Protein AF-A0A3D1ERZ8-F1 (afdb_monomer_lite)

Secondary structure (DSSP, 8-state):
-HHHHHHHHT-----------S-GGGHHHHSSSTTSTTHHHHHHHHHHHTT--

pLDDT: mean 93.05, std 5.46, range [77.94, 98.12]

Structure (mmCIF, N/CA/C/O backbone):
data_AF-A0A3D1ERZ8-F1
#
_entry.id   AF-A0A3D1ERZ8-F1
#
loop_
_atom_site.group_PDB
_atom_site.id
_atom_site.type_symbol
_atom_site.label_atom_id
_atom_site.label_alt_id
_atom_site.label_comp_id
_atom_site.label_asym_id
_atom_site.label_entity_id
_atom_site.label_seq_id
_atom_site.pdbx_PDB_ins_code
_atom_site.Cartn_x
_atom_site.Cartn_y
_atom_site.Cartn_z
_atom_site.occupancy
_atom_site.B_iso_or_equiv
_atom_site.auth_seq_id
_atom_site.auth_comp_id
_atom_site.auth_asym_id
_atom_site.auth_atom_id
_atom_site.pdbx_PDB_model_num
ATOM 1 N N . ARG A 1 1 ? -7.789 -3.547 -5.530 1.00 89.12 1 ARG A N 1
ATOM 2 C CA . ARG A 1 1 ? -8.414 -4.745 -4.909 1.00 89.12 1 ARG A CA 1
ATOM 3 C C . ARG A 1 1 ? -8.354 -4.816 -3.378 1.00 89.12 1 ARG A C 1
ATOM 5 O O . ARG A 1 1 ? -9.404 -4.695 -2.773 1.00 89.12 1 ARG A O 1
ATOM 12 N N . ALA A 1 2 ? -7.206 -5.042 -2.718 1.00 95.62 2 ALA A N 1
ATOM 13 C CA . ALA A 1 2 ? -7.186 -5.229 -1.249 1.00 95.62 2 ALA A CA 1
ATOM 14 C C . ALA A 1 2 ? -7.751 -4.015 -0.478 1.00 95.62 2 ALA A C 1
ATOM 16 O O . ALA A 1 2 ? -8.584 -4.172 0.405 1.00 95.62 2 ALA A O 1
ATOM 17 N N . GLN A 1 3 ? -7.378 -2.804 -0.900 1.00 96.12 3 GLN A N 1
ATOM 18 C CA . GLN A 1 3 ? -7.907 -1.549 -0.355 1.00 96.12 3 GLN A CA 1
ATOM 19 C C . GLN A 1 3 ? -9.404 -1.340 -0.610 1.00 96.12 3 GLN A C 1
ATOM 21 O O . GLN A 1 3 ? -10.073 -0.747 0.223 1.00 96.12 3 GLN A O 1
ATOM 26 N N . GLU A 1 4 ? -9.935 -1.820 -1.741 1.00 95.81 4 GLU A N 1
ATOM 27 C CA . GLU A 1 4 ? -11.382 -1.761 -2.006 1.00 95.81 4 GLU A CA 1
ATOM 28 C C . GLU A 1 4 ? -12.132 -2.638 -1.011 1.00 95.81 4 GLU A C 1
ATOM 30 O O . GLU A 1 4 ? -13.081 -2.178 -0.398 1.00 95.81 4 GLU A O 1
ATOM 35 N N . ILE A 1 5 ? -11.660 -3.869 -0.789 1.00 97.25 5 ILE A N 1
ATOM 36 C CA . ILE A 1 5 ? -12.275 -4.784 0.180 1.00 97.25 5 ILE A CA 1
ATOM 37 C C . ILE A 1 5 ? -12.234 -4.171 1.584 1.00 97.25 5 ILE A C 1
ATOM 39 O O . ILE A 1 5 ? -13.225 -4.226 2.308 1.00 97.25 5 ILE A O 1
ATOM 43 N N . ALA A 1 6 ? -11.106 -3.565 1.958 1.00 97.69 6 ALA A N 1
ATOM 44 C CA . ALA A 1 6 ? -10.974 -2.875 3.231 1.00 97.69 6 ALA A CA 1
ATOM 45 C C . ALA A 1 6 ? -11.949 -1.700 3.373 1.00 97.69 6 ALA A C 1
ATOM 47 O O . ALA A 1 6 ? -12.612 -1.593 4.401 1.00 97.69 6 ALA A O 1
ATOM 48 N N . ALA A 1 7 ? -12.095 -0.875 2.333 1.00 97.06 7 ALA A N 1
ATOM 49 C CA . ALA A 1 7 ? -13.050 0.230 2.315 1.00 97.06 7 ALA A CA 1
ATOM 50 C C . ALA A 1 7 ? -14.505 -0.263 2.400 1.00 97.06 7 ALA A C 1
ATOM 52 O O . ALA A 1 7 ? -15.281 0.242 3.205 1.00 97.06 7 ALA A O 1
ATOM 53 N N . GLU A 1 8 ? -14.867 -1.277 1.609 1.00 97.81 8 GLU A N 1
ATOM 54 C CA . GLU A 1 8 ? -16.223 -1.844 1.553 1.00 97.81 8 GLU A CA 1
ATOM 55 C C . GLU A 1 8 ? -16.655 -2.486 2.881 1.00 97.81 8 GLU A C 1
ATOM 57 O O . GLU A 1 8 ? -17.847 -2.525 3.180 1.00 97.81 8 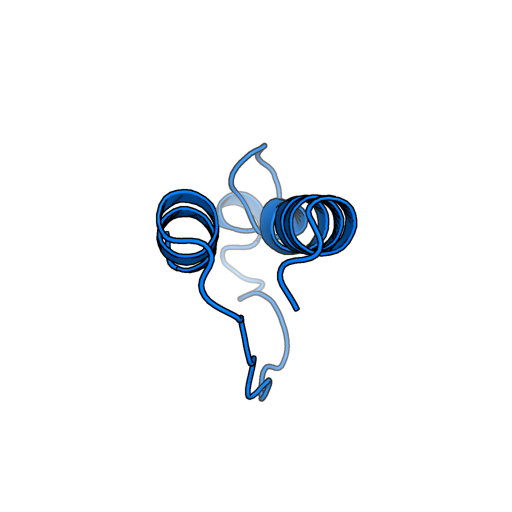GLU A O 1
ATOM 62 N N . ASN A 1 9 ? -15.703 -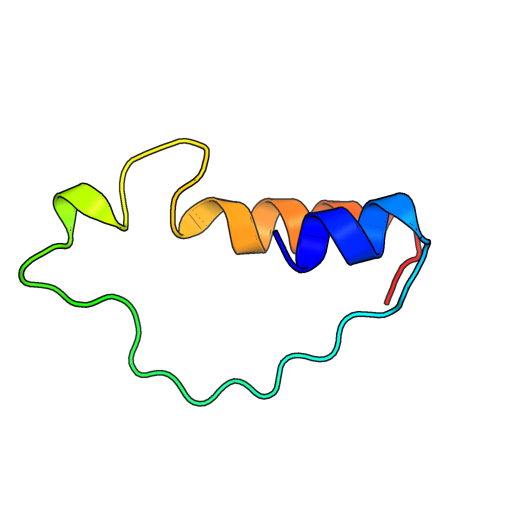2.982 3.679 1.00 98.00 9 ASN A N 1
ATOM 63 C CA . ASN A 1 9 ? -15.977 -3.728 4.912 1.00 98.00 9 ASN A CA 1
ATOM 64 C C . ASN A 1 9 ? -15.502 -3.010 6.188 1.00 98.00 9 ASN A C 1
ATOM 66 O O . ASN A 1 9 ? -15.629 -3.569 7.276 1.00 98.00 9 ASN A O 1
ATOM 70 N N . GLY A 1 10 ? -14.936 -1.804 6.079 1.00 97.31 10 GLY A N 1
ATOM 71 C CA . GLY A 1 10 ? -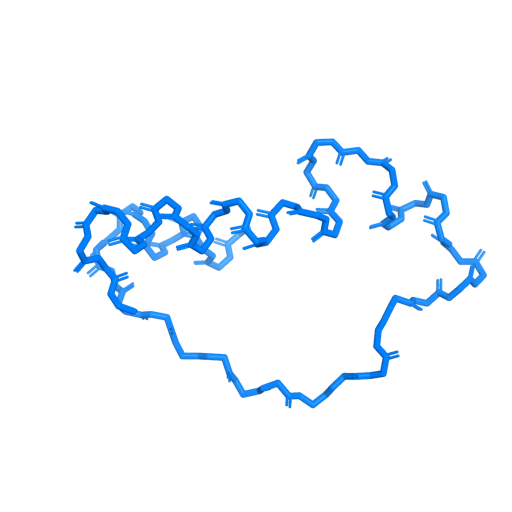14.376 -1.071 7.219 1.00 97.31 10 GLY A CA 1
ATOM 72 C C . GLY A 1 10 ? -13.223 -1.802 7.919 1.00 97.31 10 GLY A C 1
ATOM 73 O O . GLY A 1 10 ? -13.105 -1.732 9.142 1.00 97.31 10 GLY A O 1
ATOM 74 N N . LEU A 1 11 ? -12.405 -2.550 7.172 1.00 98.12 11 LEU A N 1
ATOM 75 C CA . LEU A 1 11 ? -11.321 -3.358 7.736 1.00 98.12 11 LEU A CA 1
ATOM 76 C C . LEU A 1 11 ? -10.005 -2.571 7.780 1.00 98.12 11 LEU A C 1
ATOM 78 O O . LEU A 1 11 ? -9.622 -1.996 6.759 1.00 98.12 11 LEU A O 1
ATOM 82 N N . PRO A 1 12 ? -9.264 -2.613 8.902 1.00 97.50 12 PRO A N 1
ATOM 83 C CA . PRO A 1 12 ? -7.930 -2.038 8.961 1.00 97.50 12 PRO A CA 1
ATOM 84 C C . PRO A 1 12 ? -6.952 -2.661 7.955 1.00 97.50 12 PRO A C 1
ATOM 86 O O . PRO A 1 12 ? -7.011 -3.864 7.677 1.00 97.50 12 PRO A O 1
ATOM 89 N N . CYS A 1 13 ? -6.017 -1.862 7.443 1.00 97.44 13 CYS A N 1
ATOM 90 C CA . CYS A 1 13 ? -5.003 -2.277 6.477 1.00 97.44 13 CYS A CA 1
ATOM 91 C C . CYS A 1 13 ? -3.594 -2.206 7.065 1.00 97.44 13 CYS A C 1
ATOM 93 O O . CYS A 1 13 ? -3.023 -1.133 7.226 1.00 97.44 13 CYS A O 1
ATOM 95 N N . VAL A 1 14 ? -2.966 -3.365 7.260 1.00 96.56 14 VAL A N 1
ATOM 96 C CA . VAL A 1 14 ? -1.547 -3.449 7.626 1.00 96.56 14 VAL A CA 1
ATOM 97 C C . VAL A 1 14 ? -0.736 -3.916 6.422 1.00 96.56 14 VAL A C 1
ATOM 99 O O . VAL A 1 14 ? -0.968 -5.002 5.892 1.00 96.56 14 VAL A O 1
ATOM 102 N N . TYR A 1 15 ? 0.236 -3.106 6.003 1.00 95.38 15 TYR A N 1
ATOM 103 C CA . TYR A 1 15 ? 1.148 -3.432 4.908 1.00 95.38 15 TYR A CA 1
ATOM 104 C C . TYR A 1 15 ? 2.499 -3.871 5.474 1.00 95.38 15 TYR A C 1
ATOM 106 O O . TYR A 1 15 ? 3.209 -3.079 6.090 1.00 95.38 15 TYR A O 1
ATOM 114 N N . LEU A 1 16 ? 2.880 -5.125 5.232 1.00 96.81 16 LEU A N 1
ATOM 115 C CA . LEU A 1 16 ? 4.242 -5.603 5.474 1.00 96.81 16 LEU A CA 1
ATOM 116 C C . LEU A 1 16 ? 5.079 -5.300 4.230 1.00 96.81 16 LEU A C 1
ATOM 118 O O . LEU A 1 16 ? 5.183 -6.121 3.321 1.00 96.81 16 LEU A O 1
ATOM 122 N N . VAL A 1 17 ? 5.574 -4.066 4.141 1.00 94.94 17 VAL A N 1
ATOM 123 C CA . VAL A 1 17 ? 6.261 -3.583 2.940 1.00 94.94 17 VAL A CA 1
ATOM 124 C C . VAL A 1 17 ? 7.701 -4.087 2.917 1.00 94.94 17 VAL A C 1
ATOM 126 O O . VAL A 1 17 ? 8.530 -3.645 3.705 1.00 94.94 17 VAL A O 1
ATOM 129 N N . ASP A 1 18 ? 7.989 -4.960 1.958 1.00 97.25 18 ASP A N 1
ATOM 130 C CA . ASP A 1 18 ? 9.338 -5.345 1.546 1.00 97.25 18 ASP A CA 1
ATOM 131 C C . ASP A 1 18 ? 9.394 -5.310 0.011 1.00 97.25 18 ASP A C 1
ATOM 133 O O . ASP A 1 18 ? 9.042 -6.271 -0.674 1.00 97.25 18 ASP A O 1
ATOM 137 N N . SER A 1 19 ? 9.678 -4.131 -0.551 1.00 92.69 19 SER A N 1
ATOM 138 C CA . SER A 1 19 ? 9.642 -3.904 -1.999 1.00 92.69 19 SER A CA 1
ATOM 139 C C . SER A 1 19 ? 10.690 -2.889 -2.445 1.00 92.69 19 SER A C 1
ATOM 141 O O . SER A 1 19 ? 10.823 -1.818 -1.855 1.00 92.69 19 SER A O 1
ATOM 143 N N . GLY A 1 20 ? 11.385 -3.207 -3.543 1.00 94.44 20 GLY A N 1
ATOM 144 C CA . GLY A 1 20 ? 12.309 -2.305 -4.241 1.00 94.44 20 GLY A CA 1
ATOM 145 C C . GLY A 1 20 ? 11.636 -1.331 -5.220 1.00 94.44 20 GLY A C 1
ATOM 146 O O . GLY A 1 20 ? 12.335 -0.586 -5.903 1.00 94.44 20 GLY A O 1
ATOM 147 N N . GLY A 1 21 ? 10.301 -1.336 -5.312 1.00 91.31 21 GLY A N 1
ATOM 148 C CA . GLY A 1 21 ? 9.526 -0.479 -6.213 1.00 91.31 21 GLY A CA 1
ATOM 149 C C . GLY A 1 21 ? 8.947 -1.212 -7.427 1.00 91.31 21 GLY A C 1
ATOM 150 O O . GLY A 1 21 ? 8.725 -2.421 -7.406 1.00 91.31 21 GLY A O 1
ATOM 151 N N . ALA A 1 22 ? 8.641 -0.454 -8.482 1.00 90.56 22 ALA A N 1
ATOM 152 C CA . ALA A 1 22 ? 8.049 -0.979 -9.709 1.00 90.56 22 ALA A CA 1
ATOM 153 C C . ALA A 1 22 ? 9.088 -1.669 -10.615 1.00 90.56 22 ALA A C 1
ATOM 155 O O . ALA A 1 22 ? 10.253 -1.272 -10.665 1.00 90.56 22 ALA A O 1
ATOM 156 N N . PHE A 1 23 ? 8.658 -2.670 -11.390 1.00 93.62 23 PHE A N 1
ATOM 157 C CA . PHE A 1 23 ? 9.513 -3.339 -12.371 1.00 93.62 23 PHE A CA 1
ATOM 158 C C . PHE A 1 23 ? 9.770 -2.428 -13.582 1.00 93.62 23 PHE A C 1
ATOM 160 O O . PHE A 1 23 ? 8.912 -2.263 -14.447 1.00 93.62 23 PHE A O 1
ATOM 167 N N . LEU A 1 24 ? 10.965 -1.833 -13.635 1.00 93.75 24 LEU A N 1
ATOM 168 C CA . LEU A 1 24 ? 11.313 -0.780 -14.599 1.00 93.75 24 LEU A CA 1
ATOM 169 C C . LEU A 1 24 ? 11.095 -1.142 -16.080 1.00 93.75 24 LEU A C 1
ATOM 171 O O . LEU A 1 24 ? 10.619 -0.273 -16.811 1.00 93.75 24 LEU A O 1
ATOM 175 N N . PRO A 1 25 ? 11.374 -2.373 -16.558 1.00 96.44 25 PRO A N 1
ATOM 176 C CA . PRO A 1 25 ? 11.116 -2.725 -17.956 1.00 96.44 25 PRO A CA 1
ATOM 177 C C . PRO A 1 25 ? 9.644 -2.607 -18.370 1.00 96.44 25 PRO A C 1
ATOM 179 O O . PRO A 1 25 ? 9.371 -2.401 -19.547 1.00 96.44 25 PRO A O 1
ATOM 182 N N . LEU A 1 26 ? 8.711 -2.688 -17.415 1.00 94.25 26 LEU A N 1
ATOM 183 C CA . LEU A 1 26 ? 7.271 -2.532 -17.643 1.00 94.25 26 LEU A CA 1
ATOM 184 C C . LEU A 1 26 ? 6.726 -1.230 -17.038 1.00 94.25 26 LEU A C 1
ATOM 186 O O . LEU A 1 26 ? 5.535 -1.125 -16.765 1.00 94.25 26 LEU A O 1
ATOM 190 N N . GLN A 1 27 ? 7.575 -0.217 -16.822 1.00 90.75 27 GLN A N 1
ATOM 191 C CA . GLN A 1 27 ? 7.188 1.031 -16.147 1.00 90.75 27 GLN A CA 1
ATOM 192 C C . GLN A 1 27 ? 5.944 1.704 -16.758 1.00 90.75 27 GLN A C 1
ATOM 194 O O . GLN A 1 27 ? 5.093 2.194 -16.020 1.00 90.75 27 GLN A O 1
ATOM 199 N N . SER A 1 28 ? 5.786 1.659 -18.085 1.00 90.81 28 SER A N 1
ATOM 200 C CA . SER A 1 28 ? 4.643 2.247 -18.798 1.00 90.81 28 SER A CA 1
ATOM 201 C C . SER A 1 28 ? 3.326 1.523 -18.535 1.00 90.81 28 SER A C 1
ATOM 203 O O . SER A 1 28 ? 2.269 2.098 -18.753 1.00 90.81 28 SER A O 1
ATOM 205 N N . GLU A 1 29 ? 3.380 0.280 -18.069 1.00 87.38 29 GLU A N 1
ATOM 206 C CA . GLU A 1 29 ? 2.205 -0.536 -17.755 1.00 87.38 29 GLU A CA 1
ATOM 207 C C . GLU A 1 29 ? 1.855 -0.494 -16.264 1.00 87.38 29 GLU A C 1
ATOM 209 O O . GLU A 1 29 ? 0.763 -0.892 -15.881 1.00 87.38 29 GLU A O 1
ATOM 214 N N . VAL A 1 30 ? 2.769 -0.020 -15.408 1.00 85.31 30 VAL A N 1
ATOM 215 C CA . VAL A 1 30 ? 2.596 -0.062 -13.944 1.00 85.31 30 VAL A CA 1
ATOM 216 C C . VAL A 1 30 ? 2.580 1.310 -13.283 1.00 85.31 30 VAL A C 1
ATOM 218 O O . VAL A 1 30 ? 2.116 1.414 -12.149 1.00 85.31 30 VAL A O 1
ATOM 221 N N . PHE A 1 31 ? 3.080 2.359 -13.946 1.00 83.50 31 PHE A N 1
ATOM 222 C CA . PHE A 1 31 ? 3.177 3.711 -13.388 1.00 83.50 31 PHE A CA 1
ATOM 223 C C . PHE A 1 31 ? 2.098 4.677 -13.912 1.00 83.50 31 PHE A C 1
ATOM 225 O O . PHE A 1 31 ? 1.412 5.280 -13.083 1.00 83.50 31 PHE A O 1
ATOM 232 N N . PRO A 1 32 ? 1.890 4.835 -15.234 1.00 78.00 32 PRO A N 1
ATOM 233 C CA . PRO A 1 32 ? 0.956 5.827 -15.752 1.00 78.00 32 PRO A CA 1
ATOM 234 C C . PRO A 1 32 ? -0.442 5.228 -15.956 1.00 78.00 32 PRO A C 1
ATOM 236 O O . PRO A 1 32 ? -0.667 4.561 -16.951 1.00 78.00 32 PRO A O 1
ATOM 239 N N . ASP A 1 33 ? -1.360 5.431 -15.011 1.00 82.81 33 ASP A N 1
ATOM 240 C CA . ASP A 1 33 ? -2.831 5.412 -15.176 1.00 82.81 33 ASP A CA 1
ATOM 241 C C . ASP A 1 33 ? -3.469 5.765 -13.815 1.00 82.81 33 ASP A C 1
ATOM 243 O O . ASP A 1 33 ? -2.809 5.742 -12.770 1.00 82.81 33 ASP A O 1
ATOM 247 N N . ARG A 1 34 ? -4.768 6.065 -13.794 1.00 77.94 34 ARG A N 1
ATOM 248 C CA . ARG A 1 34 ? -5.554 6.337 -12.584 1.00 77.94 34 ARG A CA 1
ATOM 249 C C . ARG A 1 34 ? -5.542 5.172 -11.594 1.00 77.94 34 ARG A C 1
ATOM 251 O O . ARG A 1 34 ? -5.610 5.414 -10.390 1.00 77.94 34 ARG A O 1
ATOM 258 N N . ASP A 1 35 ? -5.481 3.942 -12.098 1.00 82.00 35 ASP A N 1
ATOM 259 C CA . ASP A 1 35 ? -5.586 2.717 -11.298 1.00 82.00 35 ASP A CA 1
ATOM 260 C C . ASP A 1 35 ? -4.217 2.010 -11.126 1.00 82.00 35 ASP A C 1
ATOM 262 O O . ASP A 1 35 ? -4.139 0.902 -10.600 1.00 82.00 35 ASP A O 1
ATOM 266 N N . HIS A 1 36 ? -3.125 2.676 -11.528 1.00 85.81 36 HIS A N 1
ATOM 267 C CA . HIS A 1 36 ? -1.736 2.201 -11.445 1.00 85.81 36 HIS A CA 1
ATOM 268 C C . HIS A 1 36 ? -1.057 2.602 -10.116 1.00 8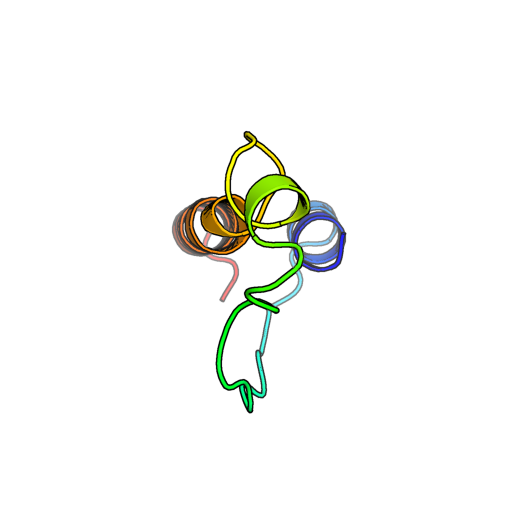5.81 36 HIS A C 1
ATOM 270 O O . HIS A 1 36 ? -1.731 2.961 -9.148 1.00 85.81 36 HIS A O 1
ATOM 276 N N . PHE A 1 37 ? 0.278 2.519 -10.026 1.00 81.69 37 PHE A N 1
ATOM 277 C CA . PHE A 1 37 ? 1.043 2.599 -8.768 1.00 81.69 37 PHE A CA 1
ATOM 278 C C . PHE A 1 37 ? 0.639 3.746 -7.827 1.00 81.69 37 PHE A C 1
ATOM 280 O O . PHE A 1 37 ? 0.537 3.549 -6.619 1.00 81.69 37 PHE A O 1
ATOM 287 N N . GLY A 1 38 ? 0.373 4.943 -8.361 1.00 86.31 38 GLY A N 1
ATOM 288 C CA . GLY A 1 38 ? 0.009 6.112 -7.552 1.00 86.31 38 GLY A CA 1
ATOM 289 C C . GLY A 1 38 ? -1.319 5.967 -6.797 1.00 86.31 38 GLY A C 1
ATOM 290 O O . GLY A 1 38 ? -1.519 6.604 -5.758 1.00 86.31 38 GLY A O 1
ATOM 291 N N . ARG A 1 39 ? -2.220 5.097 -7.269 1.00 91.56 39 ARG A N 1
ATOM 292 C CA . ARG A 1 39 ? -3.555 4.912 -6.689 1.00 91.56 39 ARG A CA 1
ATOM 293 C C . ARG A 1 39 ? -3.513 4.383 -5.260 1.00 91.56 39 ARG A C 1
ATOM 295 O O . ARG A 1 39 ? -4.393 4.713 -4.464 1.00 91.56 39 ARG A O 1
ATOM 302 N N . ILE A 1 40 ? -2.480 3.613 -4.915 1.00 93.12 40 ILE A N 1
ATOM 303 C CA . ILE A 1 40 ? -2.339 3.032 -3.578 1.00 93.12 40 ILE A CA 1
ATOM 304 C C . ILE A 1 40 ? -2.235 4.111 -2.494 1.00 93.12 40 ILE A C 1
ATOM 306 O O . ILE A 1 40 ? -2.777 3.930 -1.404 1.00 93.12 40 ILE A O 1
ATOM 310 N N . PHE A 1 41 ? -1.587 5.241 -2.794 1.00 93.88 41 PHE A N 1
ATOM 311 C CA . PHE A 1 41 ? -1.425 6.360 -1.863 1.00 93.88 41 PHE A CA 1
ATOM 312 C C . PHE A 1 41 ? -2.712 7.171 -1.733 1.00 93.88 41 PHE A C 1
ATOM 314 O O . PHE A 1 41 ? -3.113 7.517 -0.625 1.00 93.88 41 PHE A O 1
ATOM 321 N N . TYR A 1 42 ? -3.403 7.409 -2.853 1.00 94.19 42 TYR A N 1
ATOM 322 C CA . TYR A 1 42 ? -4.724 8.038 -2.844 1.00 94.19 42 TYR A CA 1
ATOM 323 C C . TYR A 1 42 ? -5.708 7.246 -1.972 1.00 94.19 42 TYR A C 1
ATOM 325 O O . TYR A 1 42 ? -6.360 7.814 -1.098 1.00 94.19 42 TYR A O 1
ATOM 333 N N . ASN A 1 43 ? -5.771 5.925 -2.155 1.00 95.38 43 ASN A N 1
ATOM 334 C CA . ASN A 1 43 ? -6.657 5.065 -1.376 1.00 95.38 43 ASN A CA 1
ATOM 335 C C . ASN A 1 43 ? -6.273 5.034 0.115 1.00 95.38 43 ASN A C 1
ATOM 337 O O . ASN A 1 43 ? -7.164 5.079 0.954 1.00 95.38 43 ASN A O 1
ATOM 341 N N . GLN A 1 44 ? -4.978 5.011 0.460 1.00 96.62 44 GLN A N 1
ATOM 342 C CA . GLN A 1 44 ? -4.532 5.107 1.861 1.00 96.62 44 GLN A CA 1
ATOM 343 C C . GLN A 1 44 ? -5.007 6.407 2.519 1.00 96.62 44 GLN A C 1
ATOM 345 O O . GLN A 1 44 ? -5.543 6.377 3.624 1.00 96.62 44 GLN A O 1
ATOM 350 N N . ALA A 1 45 ? -4.872 7.541 1.825 1.00 97.19 45 ALA A N 1
ATOM 351 C CA . ALA A 1 45 ? -5.353 8.822 2.332 1.00 97.19 45 ALA A CA 1
ATOM 352 C C . ALA A 1 45 ? -6.883 8.839 2.513 1.00 97.19 45 ALA A C 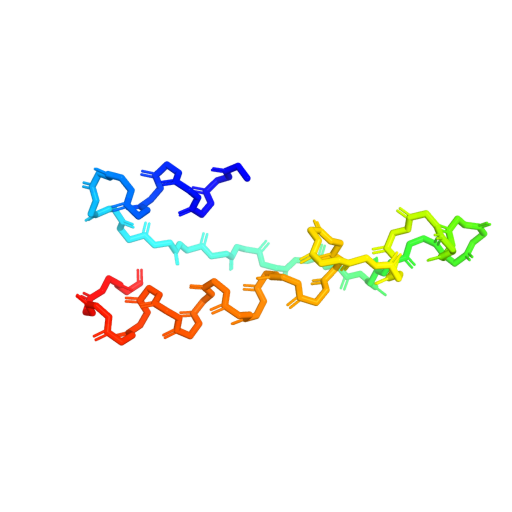1
ATOM 354 O O . ALA A 1 45 ? -7.375 9.377 3.502 1.00 97.19 45 ALA A O 1
ATOM 355 N N .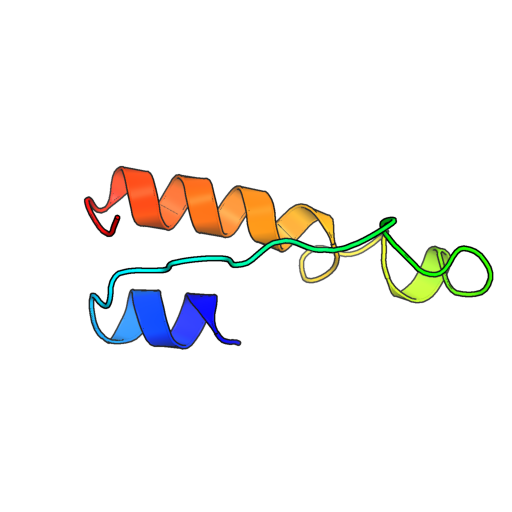 GLN A 1 46 ? -7.638 8.230 1.592 1.00 97.69 46 GLN A N 1
ATOM 356 C CA . GLN A 1 46 ? -9.097 8.122 1.709 1.00 97.69 46 GLN A CA 1
ATOM 357 C C . GLN A 1 46 ? -9.533 7.219 2.871 1.00 97.69 46 GLN A C 1
ATOM 359 O O . GLN A 1 46 ? -10.409 7.615 3.634 1.00 97.69 46 GLN A O 1
ATOM 364 N N . LEU A 1 47 ? -8.909 6.048 3.041 1.00 97.69 47 LEU A N 1
ATOM 365 C CA . LEU A 1 47 ? -9.168 5.151 4.175 1.00 97.69 47 LEU A CA 1
ATOM 366 C C . LEU A 1 47 ? -8.887 5.859 5.507 1.00 97.69 47 LEU A C 1
ATOM 368 O O . LEU A 1 47 ? -9.743 5.880 6.390 1.00 97.69 47 LEU A O 1
ATOM 372 N N . SER A 1 48 ? -7.741 6.541 5.600 1.00 97.44 48 SER A N 1
ATOM 373 C CA . SER A 1 48 ? -7.369 7.326 6.779 1.00 97.44 48 SER A CA 1
ATOM 374 C C . SER A 1 48 ? -8.380 8.439 7.079 1.00 97.44 48 SER A C 1
ATOM 376 O O . SER A 1 48 ? -8.797 8.593 8.227 1.00 97.44 48 SER A O 1
ATOM 378 N N . ALA A 1 49 ? -8.847 9.168 6.059 1.00 97.56 49 ALA A N 1
ATOM 379 C CA . ALA A 1 49 ? -9.873 10.201 6.217 1.00 97.56 49 ALA A CA 1
ATOM 380 C C . ALA A 1 49 ? -11.227 9.643 6.697 1.00 97.56 49 ALA A C 1
ATOM 382 O O . ALA A 1 49 ? -11.983 10.351 7.359 1.00 97.56 49 ALA A O 1
ATOM 383 N N . GLN A 1 50 ? -11.522 8.378 6.387 1.00 97.19 50 GLN A N 1
ATOM 384 C CA . GLN A 1 50 ? -12.711 7.658 6.855 1.00 97.19 50 GLN A CA 1
ATOM 385 C C . GLN A 1 50 ? -12.516 7.015 8.239 1.00 97.19 50 GLN A C 1
ATOM 387 O O . GLN A 1 50 ? -13.436 6.382 8.751 1.00 97.19 50 GLN A O 1
ATOM 392 N N . GLY A 1 51 ? -11.344 7.177 8.862 1.00 97.25 51 GLY A N 1
ATOM 393 C CA . GLY A 1 51 ? -11.030 6.581 10.159 1.00 97.25 51 GLY A CA 1
ATOM 394 C C . GLY A 1 51 ? -10.760 5.077 10.100 1.00 97.25 51 GLY A C 1
ATOM 395 O O . GLY A 1 51 ? -10.836 4.419 11.135 1.00 97.25 51 GLY A O 1
ATOM 396 N N . ILE A 1 52 ? -10.456 4.537 8.915 1.00 97.25 52 ILE A N 1
ATOM 397 C CA . ILE A 1 52 ? -10.053 3.142 8.721 1.00 97.25 52 ILE A CA 1
ATOM 398 C C . ILE A 1 52 ? -8.515 3.095 8.786 1.00 97.25 52 ILE A C 1
ATOM 400 O O . ILE A 1 52 ? -7.870 3.638 7.883 1.00 97.25 52 ILE A O 1
ATOM 404 N N . PRO A 1 53 ? -7.928 2.524 9.856 1.00 92.25 53 PRO A N 1
ATOM 405 C CA . PRO A 1 53 ? -6.485 2.539 10.083 1.00 92.25 53 PRO A CA 1
ATOM 406 C C . PRO A 1 53 ? -5.716 1.536 9.220 1.00 92.25 53 PRO A C 1
ATOM 408 O O . PRO A 1 53 ? -6.293 0.498 8.833 1.00 92.25 53 PRO A O 1
#

Sequence (53 aa):
RAQEIAAENGLPCVYLVDSGGAFLPLQSEVFPDRDHFGRIFYNQAQLSAQGIP

Radius of gyration: 12.55 Å; chains: 1; bounding box: 28×16×29 Å

Foldseek 3Di:
DVLVVCVVPLAADDDPDDDPDDDVVCCVVAPDDCPHDVVVVVSVVVCVVVVRD